Protein AF-A0A6B3IGX8-F1 (afdb_monomer)

Structure (mmCIF, N/CA/C/O backbone):
data_AF-A0A6B3IGX8-F1
#
_entry.id   AF-A0A6B3IGX8-F1
#
loop_
_atom_site.group_PDB
_atom_site.id
_atom_site.type_symbol
_atom_site.label_atom_id
_atom_site.label_alt_id
_atom_site.label_comp_id
_atom_site.label_asym_id
_atom_site.label_entity_id
_atom_site.label_seq_id
_atom_site.pdbx_PDB_ins_code
_atom_site.Cartn_x
_atom_site.Cartn_y
_atom_site.Cartn_z
_atom_site.occupancy
_atom_site.B_iso_or_equiv
_atom_site.auth_seq_id
_atom_site.auth_comp_id
_atom_site.auth_asym_id
_atom_site.auth_atom_id
_atom_site.pdbx_PDB_model_num
ATOM 1 N N . MET A 1 1 ? -17.479 4.791 -0.570 1.00 84.12 1 MET A N 1
ATOM 2 C CA . MET A 1 1 ? -16.101 4.811 -0.036 1.00 84.12 1 MET A CA 1
ATOM 3 C C . MET A 1 1 ? -15.380 3.576 -0.547 1.00 84.12 1 MET A C 1
ATOM 5 O O . MET A 1 1 ? -16.009 2.522 -0.586 1.00 84.12 1 MET A O 1
ATOM 9 N N . LEU A 1 2 ? -14.136 3.719 -1.005 1.00 92.12 2 LEU A N 1
ATOM 10 C CA . LEU A 1 2 ? -13.342 2.612 -1.548 1.00 92.12 2 LEU A CA 1
ATOM 11 C C . LEU A 1 2 ? -12.955 1.653 -0.417 1.00 92.12 2 LEU A C 1
ATOM 13 O O . LEU A 1 2 ? -12.507 2.106 0.632 1.00 92.12 2 LEU A O 1
ATOM 17 N N . LYS A 1 3 ? -13.164 0.350 -0.618 1.00 93.62 3 LYS A N 1
ATOM 18 C CA . LYS A 1 3 ? -12.863 -0.686 0.385 1.00 93.62 3 LYS A CA 1
ATOM 19 C C . LYS A 1 3 ? -11.696 -1.579 -0.014 1.00 93.62 3 LYS A C 1
ATOM 21 O O . LYS A 1 3 ? -10.933 -1.953 0.858 1.00 93.62 3 LYS A O 1
ATOM 26 N N . ASN A 1 4 ? -11.575 -1.896 -1.300 1.00 97.19 4 ASN A N 1
ATOM 27 C CA . ASN A 1 4 ? -10.507 -2.715 -1.858 1.00 97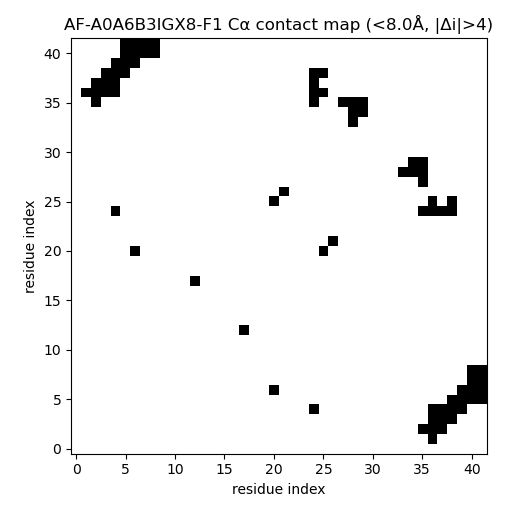.19 4 ASN A CA 1
ATOM 28 C C . ASN A 1 4 ? -9.775 -1.885 -2.918 1.00 97.19 4 ASN A C 1
ATOM 30 O O . ASN A 1 4 ? -10.426 -1.271 -3.771 1.00 97.19 4 ASN A O 1
ATOM 34 N N . VAL A 1 5 ? -8.452 -1.813 -2.801 1.00 97.12 5 VAL A N 1
ATOM 35 C CA . VAL A 1 5 ? -7.575 -1.017 -3.659 1.00 97.12 5 VAL A CA 1
ATOM 36 C C . VAL A 1 5 ? -6.394 -1.886 -4.073 1.00 97.12 5 VAL A C 1
ATOM 38 O O . VAL A 1 5 ? -5.609 -2.315 -3.232 1.00 97.12 5 VAL A O 1
ATOM 41 N N .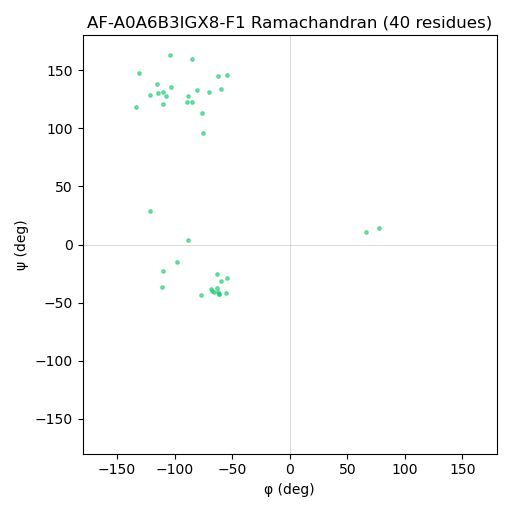 ALA A 1 6 ? -6.253 -2.108 -5.377 1.00 97.25 6 ALA A N 1
ATOM 42 C CA . ALA A 1 6 ? -5.085 -2.752 -5.963 1.00 97.25 6 ALA A CA 1
ATOM 43 C C . ALA A 1 6 ? -4.282 -1.724 -6.765 1.00 97.25 6 ALA A C 1
ATOM 45 O O . ALA A 1 6 ? -4.849 -0.995 -7.583 1.00 97.25 6 ALA A O 1
ATOM 46 N N . VAL A 1 7 ? -2.971 -1.676 -6.540 1.00 96.25 7 VAL A N 1
ATOM 47 C CA . VAL A 1 7 ? -2.031 -0.847 -7.304 1.00 96.25 7 VAL A CA 1
ATOM 48 C C . VAL A 1 7 ? -1.166 -1.754 -8.159 1.00 96.25 7 VAL A C 1
ATOM 50 O O . VAL A 1 7 ? -0.465 -2.609 -7.630 1.00 96.25 7 VAL A O 1
ATOM 53 N N . LEU A 1 8 ? -1.225 -1.545 -9.473 1.00 95.81 8 LEU A N 1
ATOM 54 C CA . LEU A 1 8 ? -0.389 -2.245 -10.442 1.00 95.81 8 LEU A CA 1
ATOM 55 C C . LEU A 1 8 ? 0.952 -1.525 -10.569 1.00 95.81 8 LEU A C 1
ATOM 57 O O . LEU A 1 8 ? 0.979 -0.343 -10.921 1.00 95.81 8 LEU A O 1
ATOM 61 N N . LEU A 1 9 ? 2.046 -2.233 -10.312 1.00 95.00 9 LEU A N 1
ATOM 62 C CA . LEU A 1 9 ? 3.388 -1.742 -10.586 1.00 95.00 9 LEU A CA 1
ATOM 63 C C . LEU A 1 9 ? 3.792 -2.123 -12.003 1.00 95.00 9 LEU A C 1
ATOM 65 O O . LEU A 1 9 ? 3.807 -3.290 -12.386 1.00 95.00 9 LEU A O 1
ATO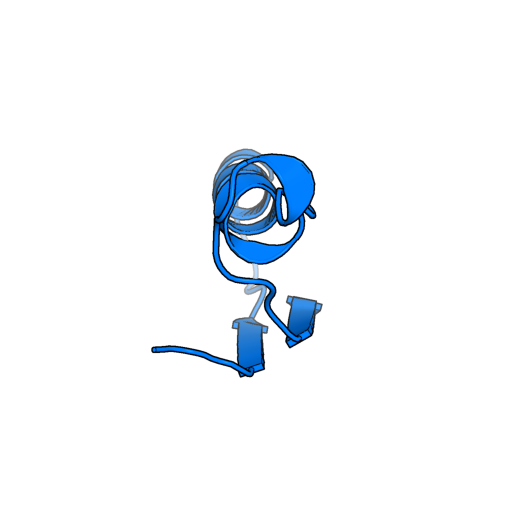M 69 N N . LEU A 1 10 ? 4.126 -1.103 -12.782 1.00 94.81 10 LEU A N 1
ATOM 70 C CA . LEU A 1 10 ? 4.642 -1.257 -14.133 1.00 94.81 10 LEU A CA 1
ATOM 71 C C . LEU A 1 10 ? 6.148 -1.002 -14.137 1.00 94.81 10 LEU A C 1
ATOM 73 O O . LEU A 1 10 ? 6.698 -0.414 -13.199 1.00 94.81 10 LEU A O 1
ATOM 77 N N . ASP A 1 11 ? 6.806 -1.433 -15.209 1.00 95.75 11 ASP A N 1
ATOM 78 C CA . ASP A 1 11 ? 8.213 -1.119 -15.431 1.00 95.75 11 ASP A C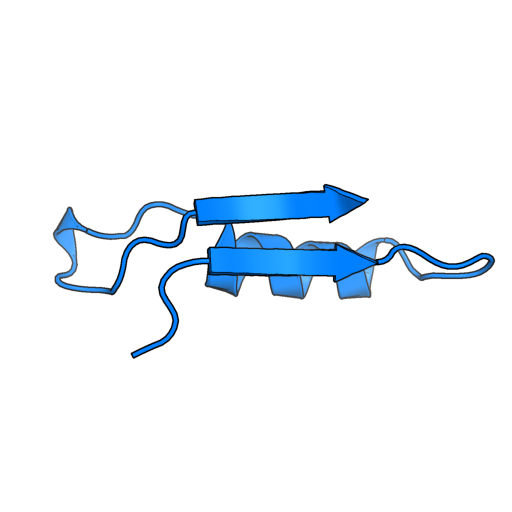A 1
ATOM 79 C C . ASP A 1 11 ? 8.442 0.400 -15.380 1.00 95.75 11 ASP A C 1
ATOM 81 O O . ASP A 1 11 ? 7.585 1.192 -15.773 1.00 95.75 11 ASP A O 1
ATOM 85 N N . GLU A 1 12 ? 9.614 0.792 -14.873 1.00 95.06 12 GLU A N 1
ATOM 86 C CA . GLU A 1 12 ? 10.044 2.191 -14.716 1.00 95.06 12 GLU A CA 1
ATOM 87 C C . GLU A 1 12 ? 9.247 3.031 -13.700 1.00 95.06 12 GLU A C 1
ATOM 89 O O . GLU A 1 12 ? 9.473 4.236 -13.597 1.00 95.06 12 GLU A O 1
ATOM 94 N N . VAL A 1 13 ? 8.383 2.419 -12.881 1.00 94.50 13 VAL A N 1
ATOM 95 C CA . VAL A 1 13 ? 7.740 3.124 -11.761 1.00 94.50 13 VAL A CA 1
ATOM 96 C C . VAL A 1 13 ? 8.779 3.676 -10.782 1.00 94.50 13 VAL A C 1
ATOM 98 O O . VAL A 1 13 ? 9.712 2.982 -10.358 1.00 94.50 13 VAL A O 1
ATOM 101 N N . HIS A 1 14 ? 8.615 4.935 -10.378 1.00 96.38 14 HIS A N 1
ATOM 102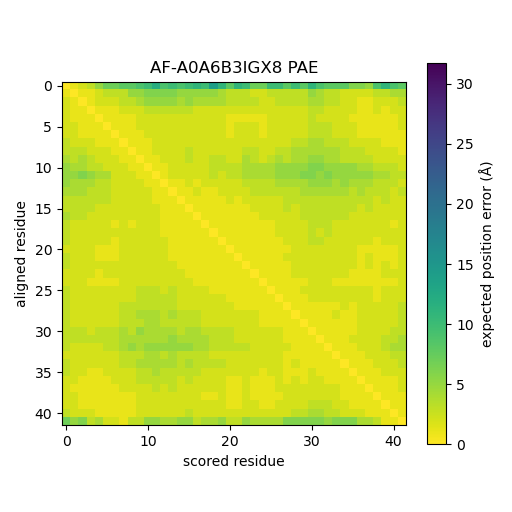 C CA . HIS A 1 14 ? 9.502 5.516 -9.382 1.00 96.38 14 HIS A CA 1
ATOM 103 C C . HIS A 1 14 ? 9.079 5.074 -7.971 1.00 96.38 14 HIS A C 1
ATOM 105 O O . HIS A 1 14 ? 7.910 5.219 -7.608 1.00 96.38 14 HIS A O 1
ATOM 111 N N . PRO A 1 15 ? 10.013 4.625 -7.103 1.00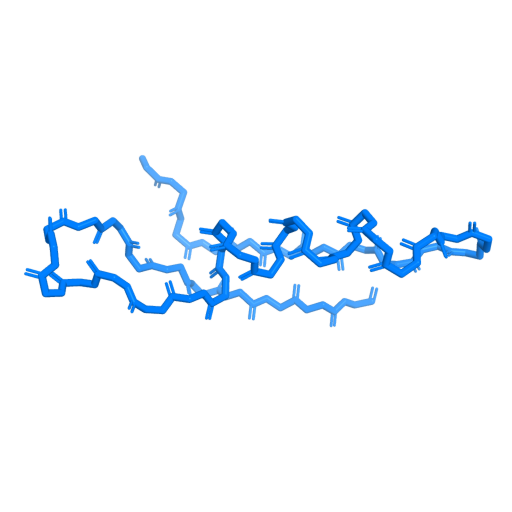 94.50 15 PRO A N 1
ATOM 112 C CA . PRO A 1 15 ? 9.679 4.205 -5.736 1.00 94.50 15 PRO A CA 1
ATOM 113 C C . PRO A 1 15 ? 8.929 5.262 -4.912 1.00 94.50 15 PRO A C 1
ATOM 115 O O . PRO A 1 15 ? 8.136 4.925 -4.036 1.00 94.50 15 PRO A O 1
ATOM 118 N N . PHE A 1 16 ? 9.159 6.543 -5.208 1.00 96.12 16 PHE A N 1
ATOM 119 C CA . PHE A 1 16 ? 8.448 7.653 -4.581 1.00 96.12 16 PHE A CA 1
ATOM 120 C C . PHE A 1 16 ? 6.934 7.610 -4.845 1.00 96.12 16 PHE A C 1
ATOM 122 O O . PHE A 1 16 ? 6.148 7.820 -3.925 1.00 96.12 16 PHE A O 1
ATOM 129 N N . GLU A 1 17 ? 6.521 7.299 -6.074 1.00 95.62 17 GLU A N 1
ATOM 130 C CA . GLU A 1 17 ? 5.110 7.280 -6.475 1.00 95.62 17 GLU A CA 1
ATOM 131 C C . GLU A 1 17 ? 4.349 6.155 -5.763 1.00 95.62 17 GLU A C 1
ATOM 133 O O . GLU A 1 17 ? 3.245 6.368 -5.261 1.00 95.62 17 GLU A O 1
ATOM 138 N N . LEU A 1 18 ? 4.980 4.983 -5.621 1.00 95.88 18 LEU A N 1
ATOM 139 C CA . LEU A 1 18 ? 4.455 3.896 -4.793 1.00 95.88 18 LEU A CA 1
ATOM 140 C C . LEU A 1 18 ? 4.351 4.310 -3.317 1.00 95.88 18 LEU A C 1
ATOM 142 O O . LEU A 1 18 ? 3.357 4.001 -2.663 1.00 95.88 18 LEU A O 1
ATOM 146 N N . GLY A 1 19 ? 5.342 5.039 -2.797 1.00 96.50 19 GLY A N 1
ATOM 147 C CA . GLY A 1 19 ? 5.338 5.534 -1.419 1.00 96.50 19 GLY A CA 1
ATOM 148 C C . GLY A 1 19 ? 4.092 6.358 -1.081 1.00 96.50 19 GLY A C 1
ATOM 149 O O . GLY A 1 19 ? 3.484 6.136 -0.036 1.00 96.50 19 GLY A O 1
ATOM 150 N N . VAL A 1 20 ? 3.656 7.229 -1.997 1.00 96.75 20 VAL A N 1
ATOM 151 C CA . VAL A 1 20 ? 2.428 8.030 -1.834 1.00 96.75 20 VAL A CA 1
ATOM 152 C C . VAL A 1 20 ? 1.191 7.136 -1.712 1.00 96.75 20 VAL A C 1
ATOM 154 O O . VAL A 1 20 ? 0.330 7.369 -0.865 1.00 96.75 20 VAL A O 1
ATOM 157 N N . LEU A 1 21 ? 1.096 6.083 -2.526 1.00 96.75 21 LEU A N 1
ATOM 158 C CA . LEU A 1 21 ? -0.042 5.159 -2.491 1.00 96.75 21 LEU A CA 1
ATOM 159 C C . LEU A 1 21 ? -0.058 4.330 -1.202 1.00 96.75 21 LEU A C 1
ATOM 161 O O . LEU A 1 21 ? -1.123 4.134 -0.617 1.00 96.75 21 LEU A O 1
ATOM 165 N N . CYS A 1 22 ? 1.111 3.906 -0.722 1.00 96.81 22 CYS A N 1
ATOM 166 C CA . CYS A 1 22 ? 1.247 3.234 0.568 1.00 96.81 22 CYS A CA 1
ATOM 167 C C . CYS A 1 22 ? 0.851 4.1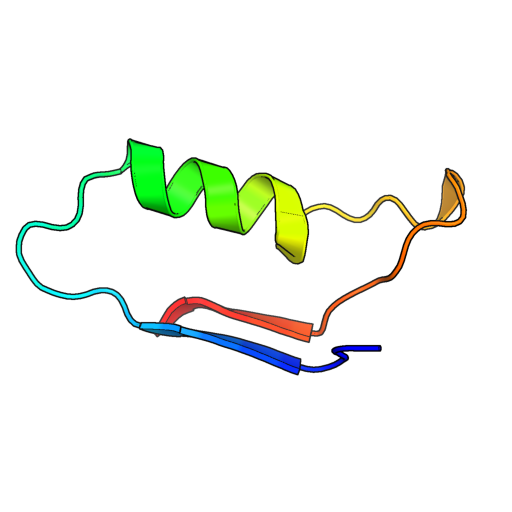42 1.741 1.00 96.81 22 CYS A C 1
ATOM 169 O O . CYS A 1 22 ? 0.229 3.664 2.685 1.00 96.81 22 CYS A O 1
ATOM 171 N N . GLU A 1 23 ? 1.163 5.439 1.689 1.00 96.50 23 GLU A N 1
ATOM 172 C CA . GLU A 1 23 ? 0.767 6.390 2.736 1.00 96.50 23 GLU A CA 1
ATOM 173 C C . GLU A 1 23 ? -0.755 6.579 2.795 1.00 96.50 23 GLU A C 1
ATOM 175 O O . GLU A 1 23 ? -1.336 6.619 3.878 1.00 96.50 23 GLU A O 1
ATOM 180 N N . VAL A 1 24 ? -1.406 6.659 1.632 1.00 95.62 24 VAL A N 1
ATOM 181 C CA . VAL A 1 24 ? -2.853 6.896 1.536 1.00 95.62 24 VAL A CA 1
ATOM 182 C C . VAL A 1 24 ? -3.667 5.638 1.841 1.00 95.62 24 VAL A C 1
ATOM 184 O O . VAL A 1 24 ? -4.677 5.724 2.536 1.00 95.62 24 VAL A O 1
ATOM 187 N N . PHE A 1 25 ? -3.263 4.480 1.309 1.00 96.94 25 PHE A N 1
ATOM 188 C CA . PHE A 1 25 ? -4.076 3.257 1.354 1.00 96.94 25 PHE A CA 1
ATOM 189 C C . PHE A 1 25 ? -3.525 2.165 2.275 1.00 96.94 25 PHE A C 1
ATOM 191 O O . PHE A 1 25 ? -4.290 1.301 2.696 1.00 96.94 25 PHE A O 1
ATOM 198 N N . GLY A 1 26 ? -2.226 2.180 2.577 1.00 95.62 26 GLY A N 1
ATOM 199 C CA . GLY A 1 26 ? -1.555 1.133 3.353 1.00 95.62 26 GLY A CA 1
ATOM 200 C C . GLY A 1 26 ? -1.372 1.448 4.839 1.00 95.62 26 GLY A C 1
ATOM 201 O O . GLY A 1 26 ? -1.074 0.536 5.609 1.00 95.62 26 GLY A O 1
ATOM 202 N N . LEU A 1 27 ? -1.540 2.706 5.259 1.00 96.00 27 LEU A N 1
ATOM 203 C CA . LEU A 1 27 ? -1.457 3.090 6.668 1.00 96.00 27 LEU A CA 1
ATOM 204 C C . LEU A 1 27 ? -2.817 2.970 7.354 1.00 96.00 27 LEU A C 1
ATOM 206 O O . LEU A 1 27 ? -3.805 3.561 6.921 1.00 96.00 27 LEU A O 1
ATOM 210 N N . ASP A 1 28 ? -2.843 2.260 8.479 1.00 95.81 28 ASP A N 1
ATOM 211 C CA . ASP A 1 28 ? -4.004 2.252 9.361 1.00 95.81 28 ASP A CA 1
ATOM 212 C C . ASP A 1 28 ? -4.050 3.555 10.166 1.00 95.81 28 ASP A C 1
ATOM 214 O O . ASP A 1 28 ? -3.186 3.828 11.001 1.00 95.81 28 ASP A O 1
ATOM 218 N N . ARG A 1 29 ? -5.071 4.368 9.890 1.00 95.75 29 ARG A N 1
ATOM 219 C CA . ARG A 1 29 ? -5.391 5.598 10.627 1.00 95.75 29 ARG A CA 1
ATOM 220 C C . ARG A 1 29 ? -6.805 5.542 11.205 1.00 95.75 29 ARG A C 1
ATOM 222 O O . ARG A 1 29 ? -7.466 6.569 11.362 1.00 95.75 29 ARG A O 1
ATOM 229 N N . SER A 1 30 ? -7.293 4.339 11.510 1.00 96.50 30 SER A N 1
ATOM 230 C CA . SER A 1 30 ? -8.629 4.124 12.075 1.00 96.50 30 SER A CA 1
ATOM 231 C C . SER A 1 30 ? -8.827 4.829 13.419 1.00 96.50 30 SER A C 1
ATOM 233 O O . SER A 1 30 ? -9.923 5.321 13.689 1.00 96.50 30 SER A O 1
ATOM 235 N N . GLU A 1 31 ? -7.767 4.975 14.222 1.00 97.81 31 GLU A N 1
ATOM 236 C CA . GLU A 1 31 ? -7.793 5.753 15.471 1.00 97.81 31 GLU A CA 1
ATOM 237 C C . GLU A 1 31 ? -8.078 7.249 15.241 1.00 97.81 31 GLU A C 1
ATOM 239 O O . GLU A 1 31 ? -8.640 7.916 16.107 1.00 97.81 31 GLU A O 1
ATOM 244 N N . GLU A 1 32 ? -7.761 7.771 14.053 1.00 97.19 32 GLU A N 1
ATOM 245 C CA . GLU A 1 32 ? -8.058 9.146 13.633 1.00 97.19 32 GLU A CA 1
ATOM 246 C C . GLU A 1 32 ? -9.450 9.270 12.973 1.00 97.19 32 GLU A C 1
ATOM 248 O O . GLU A 1 32 ? -9.831 10.341 12.501 1.00 97.19 32 GLU A O 1
ATOM 253 N N . GLY A 1 33 ? -10.230 8.181 12.925 1.00 96.31 33 GLY A N 1
ATOM 254 C CA . GLY A 1 33 ? -11.546 8.126 12.280 1.00 96.31 33 GLY A CA 1
ATOM 255 C C . GLY A 1 33 ? -11.498 8.032 10.751 1.00 96.31 33 GLY A C 1
ATOM 256 O O . GLY A 1 33 ? -12.520 8.248 10.093 1.00 96.31 33 GLY A O 1
ATOM 257 N N . LEU A 1 34 ? -10.330 7.726 10.177 1.00 95.25 34 LEU A N 1
ATOM 258 C CA . LEU A 1 34 ? -10.145 7.602 8.733 1.00 95.25 34 LEU A CA 1
ATOM 259 C C . LEU A 1 34 ? -10.511 6.198 8.209 1.00 95.25 34 LEU A C 1
ATOM 261 O O . LEU A 1 34 ? -10.565 5.232 8.975 1.00 95.25 34 LEU A O 1
ATOM 265 N N . PRO A 1 35 ? -10.793 6.065 6.897 1.00 94.69 35 PRO A N 1
ATOM 266 C CA . PRO A 1 35 ? -11.104 4.780 6.278 1.00 94.69 35 PRO A CA 1
ATOM 267 C C . PRO A 1 35 ? -9.948 3.781 6.361 1.00 94.69 35 PRO A C 1
ATOM 269 O O . PRO A 1 35 ? -8.792 4.149 6.190 1.00 94.69 35 PRO A O 1
ATOM 272 N N . VAL A 1 36 ? -10.287 2.501 6.521 1.00 96.00 36 VAL A N 1
ATOM 273 C CA . VAL A 1 36 ? -9.347 1.384 6.363 1.00 96.00 36 VAL A CA 1
ATOM 274 C C . VAL A 1 36 ? -9.595 0.717 5.016 1.00 96.00 36 VAL A C 1
ATOM 276 O O . VAL A 1 36 ? -10.749 0.476 4.637 1.00 96.00 36 VAL A O 1
ATOM 279 N N . HIS A 1 37 ? -8.514 0.421 4.300 1.00 97.25 37 HIS A N 1
ATOM 280 C CA . HIS A 1 37 ? -8.547 -0.173 2.971 1.00 97.25 37 HIS A CA 1
ATOM 281 C C . HIS A 1 37 ? -7.917 -1.567 2.985 1.00 97.25 37 HIS A C 1
ATOM 283 O O . HIS A 1 37 ? -6.879 -1.793 3.596 1.00 97.25 37 HIS A O 1
ATOM 289 N N . ASP A 1 38 ? -8.547 -2.499 2.277 1.00 97.0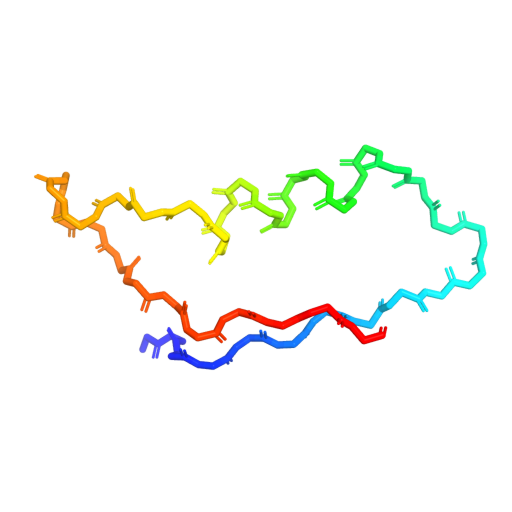6 38 ASP A N 1
ATOM 290 C CA . ASP A 1 38 ? -7.919 -3.740 1.837 1.00 97.06 38 ASP A CA 1
ATOM 291 C C . ASP A 1 38 ? -6.999 -3.401 0.656 1.00 97.06 38 ASP A C 1
ATOM 293 O O . ASP A 1 38 ? -7.468 -3.193 -0.469 1.00 97.06 38 ASP A O 1
ATOM 297 N N . PHE A 1 39 ? -5.713 -3.206 0.954 1.00 97.62 39 PHE A N 1
ATOM 298 C CA . PHE A 1 39 ? -4.715 -2.679 0.028 1.00 97.62 39 PHE A CA 1
ATOM 299 C C . PHE A 1 39 ? -3.749 -3.772 -0.433 1.00 97.62 39 PHE A C 1
ATOM 301 O O . PHE A 1 39 ? -3.122 -4.450 0.382 1.00 97.62 39 PHE A O 1
ATOM 308 N N . ALA A 1 40 ? -3.598 -3.903 -1.750 1.00 97.81 40 ALA A N 1
ATOM 309 C CA . ALA A 1 40 ? -2.661 -4.823 -2.378 1.00 97.81 40 ALA A CA 1
ATOM 310 C C . ALA A 1 40 ? -1.818 -4.115 -3.446 1.00 97.81 40 ALA A C 1
ATOM 312 O O . ALA A 1 40 ? -2.288 -3.222 -4.154 1.00 97.81 40 ALA A O 1
ATOM 313 N N . VAL A 1 41 ? -0.577 -4.570 -3.592 1.00 96.25 41 VAL A N 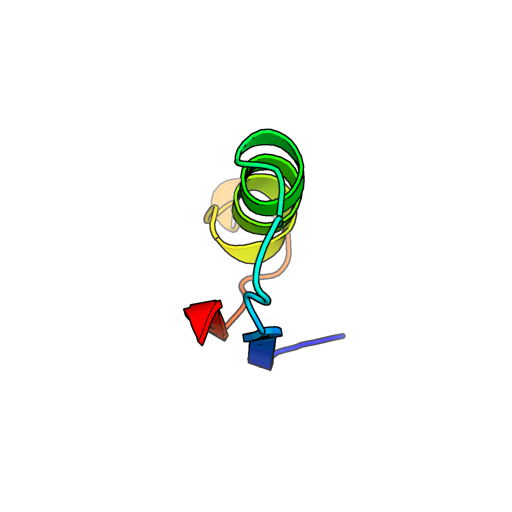1
ATOM 314 C CA . VAL A 1 41 ? 0.341 -4.160 -4.659 1.00 96.25 41 VAL A CA 1
ATOM 315 C C . VAL A 1 41 ? 0.597 -5.379 -5.541 1.00 96.25 41 VAL A C 1
ATOM 317 O O . VAL A 1 41 ? 0.856 -6.462 -5.009 1.00 96.25 41 VAL A O 1
ATOM 320 N N . VAL A 1 42 ? 0.465 -5.210 -6.859 1.00 91.88 42 VAL A N 1
ATOM 321 C CA . VAL A 1 42 ? 0.477 -6.285 -7.866 1.00 91.88 42 VAL A CA 1
ATOM 322 C C . VAL A 1 42 ? 1.481 -5.986 -8.964 1.00 91.88 42 VAL A C 1
ATOM 324 O O . VAL A 1 42 ? 1.467 -4.841 -9.466 1.00 91.88 42 VAL A O 1
#

Sequence (42 aa):
MLKNVAVLLLDEVHPFELGVLCEVFGLDRSEEGLPVHDFAVV

pLDDT: mean 95.66, std 2.21, range [84.12, 97.81]

Foldseek 3Di:
DAAEDEAEDDPPDDVVVVVVVCVVAVDDPVVVVDDHHNYYYD

Mean predicted aligned error: 2.28 Å

Secondary structure (DSSP, 8-state):
---EEEE---TT--HHHHHHHIIIIIS--GGGTPPP-EEEE-

Solvent-accessible surface area (backbone atoms only — not comparable to full-atom values): 2731 Å² total; per-residue (Å²): 133,83,48,72,46,77,46,78,72,57,89,90,65,54,72,67,65,53,48,55,52,41,60,72,41,64,49,85,40,54,92,77,73,44,80,68,46,53,60,46,78,82

Radius of gyration: 11.25 Å; Cα contacts (8 Å, |Δi|>4): 39; chains: 1; bounding box: 26×15×31 Å